Protein AF-A0A921L999-F1 (afdb_monomer_lite)

Structure (mmCIF, N/CA/C/O backbone):
data_AF-A0A921L999-F1
#
_entry.id   AF-A0A921L999-F1
#
loop_
_atom_site.group_PDB
_atom_site.id
_atom_site.type_symbol
_atom_site.label_atom_id
_atom_site.label_alt_id
_atom_site.label_comp_id
_atom_site.label_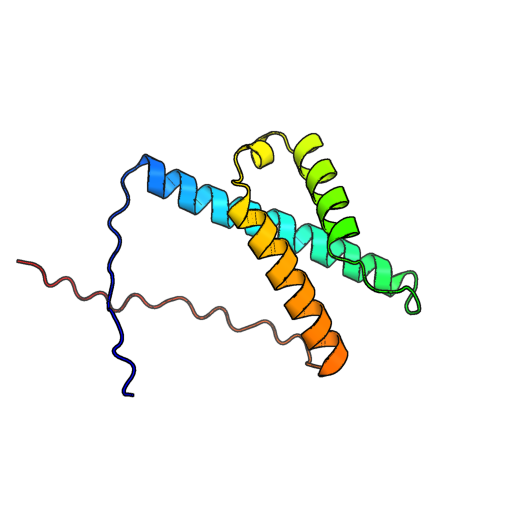asym_id
_atom_site.label_entity_id
_atom_site.label_seq_id
_atom_site.pdbx_PDB_ins_code
_atom_site.Cartn_x
_atom_site.Cartn_y
_atom_site.Cartn_z
_atom_site.occupancy
_atom_site.B_iso_or_equiv
_atom_site.auth_seq_id
_atom_site.auth_comp_id
_atom_site.auth_asym_id
_atom_site.auth_atom_id
_atom_site.pdbx_PDB_model_num
ATOM 1 N N . MET A 1 1 ? 7.484 -28.247 20.107 1.00 66.75 1 MET A N 1
ATOM 2 C CA . MET A 1 1 ? 6.614 -27.208 20.705 1.00 66.75 1 MET A CA 1
ATOM 3 C C . MET A 1 1 ? 5.381 -27.068 19.818 1.00 66.75 1 MET A C 1
ATOM 5 O O . MET A 1 1 ? 5.553 -26.858 18.625 1.00 66.75 1 MET A O 1
ATOM 9 N N . VAL A 1 2 ? 4.167 -27.281 20.336 1.00 75.88 2 VAL A N 1
ATOM 10 C CA . VAL A 1 2 ? 2.930 -27.231 19.527 1.00 75.88 2 VAL A CA 1
ATOM 11 C C . VAL A 1 2 ? 2.446 -25.784 19.437 1.00 75.88 2 VAL A C 1
ATOM 13 O O . VAL A 1 2 ? 2.237 -25.140 20.465 1.00 75.88 2 VAL A O 1
ATOM 16 N N . LEU A 1 3 ? 2.283 -25.262 18.219 1.00 82.00 3 LEU A N 1
ATOM 17 C CA . LEU A 1 3 ? 1.752 -23.917 17.989 1.00 82.00 3 LEU A CA 1
ATOM 18 C C . LEU A 1 3 ? 0.239 -23.910 18.251 1.00 82.00 3 LEU A C 1
ATOM 20 O O . LEU A 1 3 ? -0.503 -24.672 17.634 1.00 82.00 3 LEU A O 1
ATOM 24 N N . LYS A 1 4 ? -0.221 -23.044 19.160 1.00 86.00 4 LYS A N 1
ATOM 25 C CA . LYS A 1 4 ? -1.649 -22.823 19.429 1.00 86.00 4 LYS A CA 1
ATOM 26 C C . LYS A 1 4 ? -2.140 -21.625 18.615 1.00 86.00 4 LYS A C 1
ATOM 28 O O . LYS A 1 4 ? -1.547 -20.551 18.681 1.00 86.00 4 LYS A O 1
ATOM 33 N N . GLY A 1 5 ? -3.215 -21.804 17.849 1.00 87.94 5 GLY A N 1
ATOM 34 C CA . GLY A 1 5 ? -3.865 -20.714 17.118 1.00 87.94 5 GLY A CA 1
ATOM 35 C C . GLY A 1 5 ? -4.778 -19.890 18.028 1.00 87.94 5 GLY A C 1
ATOM 36 O O . GLY A 1 5 ? -5.493 -20.452 18.854 1.00 87.94 5 GLY A O 1
ATOM 37 N N . ILE A 1 6 ? -4.781 -18.566 17.858 1.00 88.19 6 ILE A N 1
ATOM 38 C CA . ILE A 1 6 ? -5.700 -17.649 18.548 1.00 88.19 6 ILE A CA 1
ATOM 39 C C . ILE A 1 6 ? -6.765 -17.193 17.546 1.00 88.19 6 ILE A C 1
ATOM 41 O O . ILE A 1 6 ? -6.433 -16.669 16.482 1.00 88.19 6 ILE A O 1
ATOM 45 N N . LYS A 1 7 ? -8.048 -17.376 17.881 1.00 89.69 7 LYS A N 1
ATOM 46 C CA . LYS A 1 7 ? -9.177 -16.849 17.101 1.00 89.69 7 LYS A CA 1
ATOM 47 C C . LYS A 1 7 ? -9.583 -15.493 17.675 1.00 89.69 7 LYS A C 1
ATOM 49 O O . LYS A 1 7 ? -10.076 -15.427 18.794 1.00 89.69 7 LYS A O 1
ATOM 54 N N . LEU A 1 8 ? -9.389 -14.426 16.903 1.00 88.25 8 LEU A N 1
ATOM 55 C CA . LEU A 1 8 ? -9.697 -13.055 17.313 1.00 88.25 8 LEU A CA 1
ATOM 56 C C . LEU A 1 8 ? -10.823 -12.477 16.440 1.00 88.25 8 LEU A C 1
ATOM 58 O O . LEU A 1 8 ? -10.808 -12.648 15.221 1.00 88.25 8 LEU A O 1
ATOM 62 N N . ARG A 1 9 ? -11.789 -11.783 17.054 1.00 91.00 9 ARG A N 1
ATOM 63 C CA . ARG A 1 9 ? -12.810 -10.981 16.360 1.00 91.00 9 ARG A CA 1
ATOM 64 C C . ARG A 1 9 ? -12.625 -9.521 16.765 1.00 91.00 9 ARG A C 1
ATOM 66 O O . ARG A 1 9 ? -12.511 -9.228 17.949 1.00 91.00 9 ARG A O 1
ATOM 73 N N . ILE A 1 10 ? -12.569 -8.629 15.782 1.00 87.75 10 ILE A N 1
ATOM 74 C CA . ILE A 1 10 ? -12.373 -7.191 15.993 1.00 87.75 10 ILE A CA 1
ATOM 75 C C . ILE A 1 10 ? -13.733 -6.507 15.840 1.00 87.75 10 ILE A C 1
ATOM 77 O O . ILE A 1 10 ? -14.439 -6.780 14.869 1.00 87.75 10 ILE A O 1
ATOM 81 N N . TYR A 1 11 ? -14.087 -5.626 16.775 1.00 94.19 11 TYR A N 1
ATOM 82 C CA . TYR A 1 11 ? -15.299 -4.806 16.725 1.00 94.19 11 TYR A CA 1
ATOM 83 C C . TYR A 1 11 ? -14.908 -3.330 16.609 1.00 94.19 11 TYR A C 1
ATOM 85 O O . TYR A 1 11 ? -14.764 -2.658 17.628 1.00 94.19 11 TYR A O 1
ATOM 93 N N . PRO A 1 12 ? -14.658 -2.838 15.386 1.00 93.44 12 PRO A N 1
ATOM 94 C CA . PRO A 1 12 ? -14.216 -1.468 15.196 1.00 93.44 12 PRO A CA 1
ATOM 95 C C . PRO A 1 12 ? -15.349 -0.467 15.441 1.00 93.44 12 PRO A C 1
ATOM 97 O O . PRO A 1 12 ? -16.498 -0.710 15.057 1.00 93.44 12 PRO A O 1
ATOM 100 N N . ASP A 1 13 ? -15.005 0.675 16.033 1.00 96.88 13 ASP A N 1
ATOM 101 C CA . ASP A 1 13 ? -15.886 1.844 16.107 1.00 96.88 13 ASP A CA 1
ATOM 102 C C . ASP A 1 13 ? -16.093 2.490 14.716 1.00 96.88 13 ASP A C 1
ATOM 104 O O . ASP A 1 13 ? -15.518 2.058 13.711 1.00 96.88 13 ASP A O 1
ATOM 108 N N . SER A 1 14 ? -16.959 3.503 14.627 1.00 96.44 14 SER A N 1
ATOM 109 C CA . SER A 1 14 ? -17.269 4.178 13.356 1.00 96.44 14 SER A CA 1
ATOM 110 C C . SER A 1 14 ? -16.032 4.790 12.692 1.00 96.44 14 SER A C 1
ATOM 112 O O . SER A 1 14 ? -15.831 4.612 11.492 1.00 96.44 14 SER A O 1
ATOM 114 N N . TYR A 1 15 ? -15.166 5.437 13.471 1.00 93.81 15 TYR A N 1
ATOM 115 C CA . TYR A 1 15 ? -13.936 6.056 12.983 1.00 93.81 15 TYR A CA 1
ATOM 116 C C . TYR A 1 15 ? -12.923 5.014 12.486 1.00 93.81 15 TYR A C 1
ATOM 118 O O . TYR A 1 15 ? -12.284 5.178 11.446 1.00 93.81 15 TYR A O 1
ATOM 126 N N . GLN A 1 16 ? -12.794 3.897 13.197 1.00 91.62 16 GLN A N 1
ATOM 127 C CA . GLN A 1 16 ? -11.934 2.788 12.806 1.00 91.62 16 GLN A CA 1
ATOM 128 C C . GLN A 1 16 ? -12.409 2.142 11.506 1.00 91.62 16 GLN A C 1
ATOM 130 O O . GLN A 1 16 ? -11.569 1.811 10.670 1.00 91.62 16 GLN A O 1
ATOM 135 N N . LYS A 1 17 ? -13.724 1.983 11.304 1.00 93.56 17 LYS A N 1
ATOM 136 C CA . LYS A 1 17 ? -14.281 1.470 10.040 1.00 93.56 17 LYS A CA 1
ATOM 137 C C . LYS A 1 17 ? -13.898 2.363 8.864 1.00 93.56 17 LYS A C 1
ATOM 139 O O . LYS A 1 17 ? -13.328 1.860 7.899 1.00 93.56 17 LYS A O 1
ATOM 144 N N . GLU A 1 18 ? -14.103 3.672 8.995 1.00 93.00 18 GLU A N 1
ATOM 145 C CA . GLU A 1 18 ? -13.713 4.645 7.969 1.00 93.00 18 GLU A CA 1
ATOM 146 C C . GLU A 1 18 ? -12.207 4.568 7.680 1.00 93.00 18 GLU A C 1
ATOM 148 O O . GLU A 1 18 ? -11.777 4.517 6.527 1.00 93.00 18 GLU A O 1
ATOM 153 N N . LEU A 1 19 ? -11.380 4.480 8.725 1.00 90.25 19 LEU A N 1
ATOM 154 C CA . LEU A 1 19 ? -9.934 4.373 8.568 1.00 90.25 19 LEU A CA 1
ATOM 155 C C . LEU A 1 19 ? -9.529 3.074 7.855 1.00 90.25 19 LEU A C 1
ATOM 157 O O . LEU A 1 19 ? -8.604 3.082 7.041 1.00 90.25 19 LEU A O 1
ATOM 161 N N . ILE A 1 20 ? -10.182 1.953 8.157 1.00 89.25 20 ILE A N 1
ATOM 162 C CA . ILE A 1 20 ? -9.938 0.662 7.504 1.00 89.25 20 ILE A CA 1
ATOM 163 C C . ILE A 1 20 ? -10.291 0.750 6.014 1.00 89.25 20 ILE A C 1
ATOM 165 O O . ILE A 1 20 ? -9.457 0.402 5.175 1.00 89.25 20 ILE A O 1
ATOM 169 N N . GLU A 1 21 ? -11.474 1.264 5.683 1.00 90.56 21 GLU A N 1
ATOM 170 C CA . GLU A 1 21 ? -11.929 1.458 4.300 1.00 90.56 21 GLU A CA 1
ATOM 171 C C . GLU A 1 21 ? -10.990 2.380 3.522 1.00 90.56 21 GLU A C 1
ATOM 173 O O . GLU A 1 21 ? -10.517 2.028 2.437 1.00 90.56 21 GLU A O 1
ATOM 178 N N . TYR A 1 22 ? -10.625 3.510 4.126 1.00 91.19 22 TYR A N 1
ATOM 179 C CA . TYR A 1 22 ? -9.656 4.441 3.571 1.00 91.19 22 TYR A CA 1
ATOM 180 C C . TYR A 1 22 ? -8.308 3.757 3.299 1.00 91.19 22 TYR A C 1
ATOM 182 O O . TYR A 1 22 ? -7.750 3.897 2.210 1.00 91.19 22 TYR A O 1
ATOM 190 N N . ASN A 1 23 ? -7.778 2.977 4.251 1.00 89.50 23 ASN A N 1
ATOM 191 C CA . ASN A 1 23 ? -6.506 2.276 4.062 1.00 89.50 23 ASN A CA 1
ATOM 192 C C . ASN A 1 23 ? -6.587 1.246 2.932 1.00 89.50 23 ASN A C 1
ATOM 194 O O . ASN A 1 23 ? -5.630 1.120 2.169 1.00 89.50 23 ASN A O 1
ATOM 198 N N . PHE A 1 24 ? -7.696 0.516 2.794 1.00 88.06 24 PHE A N 1
ATOM 199 C CA . PHE A 1 24 ? -7.875 -0.415 1.679 1.00 88.06 24 PHE A CA 1
ATOM 200 C C . PHE A 1 24 ? -7.896 0.307 0.333 1.00 88.06 24 PHE A C 1
ATOM 202 O O . PHE A 1 24 ? -7.156 -0.086 -0.574 1.00 88.06 24 PHE A O 1
ATOM 209 N N . GLY A 1 25 ? -8.681 1.381 0.216 1.00 90.44 25 GLY A N 1
ATOM 210 C CA . 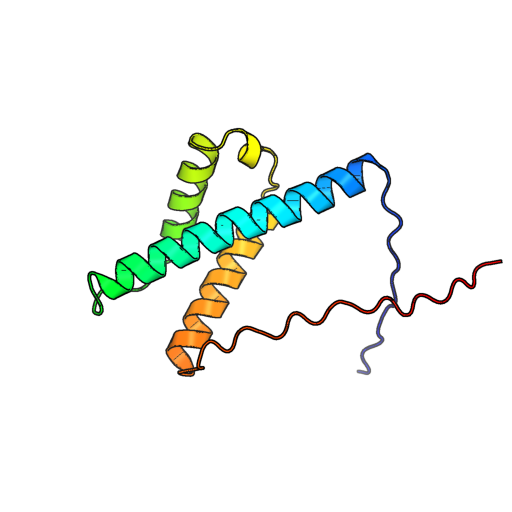GLY A 1 25 ? -8.756 2.184 -1.004 1.00 90.44 25 GLY A CA 1
ATOM 211 C C . GLY A 1 25 ? -7.401 2.781 -1.378 1.00 90.44 25 GLY A C 1
ATOM 212 O O . GLY A 1 25 ? -6.932 2.624 -2.506 1.00 90.44 25 GLY A O 1
ATOM 213 N N . ALA A 1 26 ? -6.719 3.384 -0.407 1.00 90.56 26 ALA A N 1
ATOM 214 C CA . ALA A 1 26 ? -5.433 4.024 -0.627 1.00 90.56 26 ALA A CA 1
ATOM 215 C C . ALA A 1 26 ? -4.325 3.012 -0.978 1.00 90.56 26 ALA A C 1
ATOM 217 O O . ALA A 1 26 ? -3.542 3.251 -1.895 1.00 90.56 26 ALA A O 1
ATOM 218 N N . ASN A 1 27 ? -4.291 1.844 -0.324 1.00 88.56 27 ASN A N 1
ATOM 219 C CA . ASN A 1 27 ? -3.357 0.770 -0.680 1.00 88.56 27 ASN A CA 1
ATOM 220 C C . ASN A 1 27 ? -3.592 0.251 -2.101 1.00 88.56 27 ASN A C 1
ATOM 222 O O . ASN A 1 27 ? -2.633 0.078 -2.851 1.00 88.56 27 ASN A O 1
ATOM 226 N N . ARG A 1 28 ? -4.856 0.025 -2.479 1.00 90.00 28 ARG A N 1
ATOM 227 C CA . ARG A 1 28 ? -5.220 -0.439 -3.824 1.00 90.00 28 ARG A CA 1
ATOM 228 C C . ARG A 1 28 ? -4.816 0.571 -4.890 1.00 90.00 28 ARG A C 1
ATOM 230 O O . ARG A 1 28 ? -4.243 0.186 -5.904 1.00 90.00 28 ARG A O 1
ATOM 237 N N . PHE A 1 29 ? -5.070 1.852 -4.636 1.00 91.81 29 PHE A N 1
ATOM 238 C CA . PHE A 1 29 ? -4.668 2.935 -5.523 1.00 91.81 29 PHE A CA 1
ATOM 239 C C . PHE A 1 29 ? -3.151 2.955 -5.739 1.00 91.81 29 PHE A C 1
ATOM 241 O O . PHE A 1 29 ? -2.698 2.921 -6.880 1.00 91.81 29 PHE A O 1
ATOM 248 N N . VAL A 1 30 ? -2.356 2.964 -4.662 1.00 90.69 30 VAL A N 1
ATOM 249 C CA . VAL A 1 30 ? -0.887 3.003 -4.779 1.00 90.69 30 VAL A CA 1
ATOM 250 C C . VAL A 1 30 ? -0.369 1.764 -5.499 1.00 90.69 30 VAL A C 1
ATOM 252 O O . VAL A 1 30 ? 0.470 1.887 -6.386 1.00 90.69 30 VAL A O 1
ATOM 255 N N . TRP A 1 31 ? -0.883 0.583 -5.144 1.00 88.81 31 TRP A N 1
ATOM 256 C CA . TRP A 1 31 ? -0.490 -0.674 -5.771 1.00 88.81 31 TRP A CA 1
ATOM 257 C C . TRP A 1 31 ? -0.723 -0.661 -7.280 1.00 88.81 31 TRP A C 1
ATOM 259 O O . TRP A 1 31 ? 0.200 -0.940 -8.039 1.00 88.81 31 TRP A O 1
ATOM 269 N N . ASN A 1 32 ? -1.940 -0.321 -7.710 1.00 90.06 32 ASN A N 1
ATOM 270 C CA . ASN A 1 32 ? -2.308 -0.339 -9.122 1.00 90.06 32 ASN A CA 1
ATOM 271 C C . ASN A 1 32 ? -1.462 0.645 -9.935 1.00 90.06 32 ASN A C 1
ATOM 273 O O . ASN A 1 32 ? -0.956 0.272 -10.987 1.00 90.06 32 ASN A O 1
ATOM 277 N N . ASN A 1 33 ? -1.246 1.860 -9.422 1.00 91.56 33 ASN A N 1
ATOM 278 C CA . ASN A 1 33 ? -0.406 2.847 -10.101 1.00 91.56 33 ASN A CA 1
ATOM 279 C C . ASN A 1 33 ? 1.061 2.399 -10.179 1.00 91.56 33 ASN A C 1
ATOM 281 O O . ASN A 1 33 ? 1.677 2.496 -11.233 1.00 91.56 33 ASN A O 1
ATOM 285 N N . MET A 1 34 ? 1.630 1.869 -9.090 1.00 88.94 34 MET A N 1
ATOM 286 C CA . MET A 1 34 ? 3.009 1.363 -9.109 1.00 88.94 34 MET A CA 1
ATOM 287 C C . MET A 1 34 ? 3.174 0.186 -10.074 1.00 88.94 34 MET A C 1
ATOM 289 O O . MET A 1 34 ? 4.182 0.116 -10.776 1.00 88.94 34 MET A O 1
ATOM 293 N N . LEU A 1 35 ? 2.192 -0.719 -10.115 1.00 87.62 35 LEU A N 1
ATOM 294 C CA . LEU A 1 35 ? 2.189 -1.854 -11.030 1.00 87.62 35 LEU A CA 1
ATOM 295 C C . LEU A 1 35 ? 2.134 -1.386 -12.489 1.00 87.62 35 LEU A C 1
ATOM 297 O O . LEU A 1 35 ? 2.972 -1.811 -13.277 1.00 87.62 35 LEU A O 1
ATOM 301 N N . ASP A 1 36 ? 1.217 -0.475 -12.822 1.00 90.31 36 ASP A N 1
ATOM 302 C CA . ASP A 1 36 ? 1.095 0.117 -14.161 1.00 90.31 36 ASP A CA 1
ATOM 303 C C . ASP A 1 36 ? 2.396 0.811 -14.598 1.00 90.31 36 ASP A C 1
ATOM 305 O O . ASP A 1 36 ? 2.902 0.575 -15.695 1.00 90.31 36 ASP A O 1
ATOM 309 N N . MET A 1 37 ? 3.025 1.581 -13.702 1.00 89.06 37 MET A N 1
ATOM 310 C CA . MET A 1 37 ? 4.333 2.191 -13.962 1.00 89.06 37 MET A CA 1
ATOM 311 C C . MET A 1 37 ? 5.422 1.152 -14.253 1.00 89.06 37 MET A C 1
ATOM 313 O O . MET A 1 37 ? 6.287 1.398 -15.094 1.00 89.06 37 MET A O 1
ATOM 317 N N . MET A 1 38 ? 5.424 0.009 -13.557 1.00 86.62 38 MET A N 1
ATOM 318 C CA . MET A 1 38 ? 6.421 -1.038 -13.806 1.00 86.62 38 MET A CA 1
ATOM 319 C C . MET A 1 38 ? 6.158 -1.792 -15.104 1.00 86.62 38 MET A C 1
ATOM 321 O O . MET A 1 38 ? 7.124 -2.100 -15.797 1.00 86.62 38 MET A O 1
ATOM 325 N N . ILE A 1 39 ? 4.892 -2.055 -15.443 1.00 85.94 39 ILE A N 1
ATOM 326 C CA . ILE A 1 39 ? 4.508 -2.666 -16.722 1.00 85.94 39 ILE A CA 1
ATOM 327 C C . ILE A 1 39 ? 5.004 -1.780 -17.866 1.00 85.94 39 ILE A C 1
ATOM 329 O O . ILE A 1 39 ? 5.829 -2.224 -18.658 1.00 85.94 39 ILE A O 1
ATOM 333 N N . LYS A 1 40 ? 4.649 -0.490 -17.856 1.00 90.38 40 LYS A N 1
ATOM 334 C CA . LYS A 1 40 ? 5.104 0.483 -18.863 1.00 90.38 40 LYS A CA 1
ATOM 335 C C . LYS A 1 40 ? 6.624 0.592 -18.931 1.00 90.38 40 LYS A C 1
ATOM 337 O O . LYS A 1 40 ? 7.206 0.701 -20.006 1.00 90.38 40 LYS A O 1
ATOM 342 N N . ARG A 1 41 ? 7.308 0.581 -17.782 1.00 89.56 41 ARG A N 1
ATOM 343 C CA . ARG A 1 41 ? 8.779 0.610 -17.735 1.00 89.56 41 ARG A CA 1
ATOM 344 C C . ARG A 1 41 ? 9.384 -0.617 -18.416 1.00 89.56 41 ARG A C 1
ATOM 346 O O . AR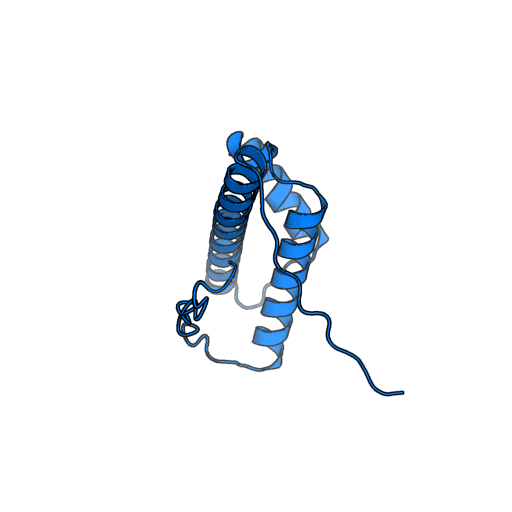G A 1 41 ? 10.374 -0.462 -19.124 1.00 89.56 41 ARG A O 1
ATOM 353 N N . HIS A 1 42 ? 8.806 -1.793 -18.185 1.00 85.81 42 HIS A N 1
ATOM 354 C CA . HIS A 1 42 ? 9.268 -3.045 -18.770 1.00 85.81 42 HIS A CA 1
ATOM 355 C C . HIS A 1 42 ? 8.997 -3.110 -20.277 1.00 85.81 42 HIS A C 1
ATOM 357 O O . HIS A 1 42 ? 9.908 -3.444 -21.025 1.00 85.81 42 HIS A O 1
ATOM 363 N N . GLU A 1 43 ? 7.795 -2.723 -20.714 1.00 88.25 43 GLU A N 1
ATOM 364 C CA . GLU A 1 43 ? 7.420 -2.636 -22.134 1.00 88.25 43 GLU A CA 1
ATOM 365 C C . GLU A 1 43 ? 8.352 -1.697 -22.909 1.00 88.25 43 GLU A C 1
ATOM 367 O O . GLU A 1 43 ? 8.791 -2.025 -24.007 1.00 88.25 43 GLU A O 1
ATOM 372 N N . ASN A 1 44 ? 8.704 -0.553 -22.314 1.00 91.69 44 ASN A N 1
ATOM 373 C CA . ASN A 1 44 ? 9.600 0.417 -22.941 1.00 91.69 44 ASN A CA 1
ATOM 374 C C . ASN A 1 44 ? 11.065 -0.042 -22.971 1.00 91.69 44 ASN A C 1
ATOM 376 O O . ASN A 1 44 ? 11.775 0.272 -23.920 1.00 91.69 44 ASN A O 1
ATOM 380 N N . ASN A 1 45 ? 11.551 -0.712 -21.919 1.00 90.69 45 ASN A N 1
ATOM 381 C CA . ASN A 1 45 ? 12.935 -1.187 -21.822 1.00 90.69 45 ASN A CA 1
ATOM 382 C C . ASN A 1 45 ? 13.003 -2.508 -21.034 1.00 90.69 45 ASN A C 1
ATOM 384 O O . ASN A 1 45 ? 13.076 -2.482 -19.798 1.00 90.69 45 ASN A O 1
ATOM 388 N N . PRO A 1 46 ? 13.031 -3.664 -21.719 1.00 83.75 46 PRO A N 1
ATOM 389 C CA . PRO A 1 46 ? 13.030 -4.962 -21.052 1.00 83.75 46 PRO A CA 1
ATOM 390 C C . PRO A 1 46 ? 14.258 -5.227 -20.175 1.00 83.75 46 PRO A C 1
ATOM 392 O O . PRO A 1 46 ? 14.131 -5.835 -19.115 1.00 83.75 46 PRO A O 1
ATOM 395 N N . ASP A 1 47 ? 15.423 -4.710 -20.570 1.00 83.69 47 ASP A N 1
ATOM 396 C CA . ASP A 1 47 ? 16.707 -4.939 -19.888 1.00 83.69 47 ASP A CA 1
ATOM 397 C C . ASP A 1 47 ? 16.896 -4.083 -18.624 1.00 83.69 47 ASP A C 1
ATOM 399 O O . ASP A 1 47 ? 17.893 -4.189 -17.898 1.00 83.69 47 ASP A O 1
ATOM 403 N N . LEU A 1 48 ? 15.946 -3.189 -18.347 1.00 84.12 48 LEU A N 1
ATOM 404 C CA . LEU A 1 48 ? 16.050 -2.246 -17.249 1.00 84.12 48 LEU A CA 1
ATOM 405 C C . LEU A 1 48 ? 15.859 -2.959 -15.906 1.00 84.12 48 LEU A C 1
ATOM 407 O O . LEU A 1 48 ? 14.872 -3.649 -15.658 1.00 84.12 48 LEU A O 1
ATOM 411 N N . LYS A 1 49 ? 16.789 -2.725 -14.975 1.00 81.38 49 LYS A N 1
ATOM 412 C CA . LYS A 1 49 ? 16.718 -3.311 -13.630 1.00 81.38 49 LYS A CA 1
ATOM 413 C C . LYS A 1 49 ? 15.435 -2.887 -12.903 1.00 81.38 49 LYS A C 1
ATOM 415 O O . LYS A 1 49 ? 15.022 -1.722 -12.959 1.00 81.38 49 LYS A O 1
ATOM 420 N N . SER A 1 50 ? 14.858 -3.832 -12.157 1.00 80.25 50 SER A N 1
ATOM 421 C CA . SER A 1 50 ? 13.709 -3.592 -11.280 1.00 80.25 50 SER A CA 1
ATOM 422 C C . SER A 1 50 ? 14.038 -2.554 -10.206 1.00 80.25 50 SER A C 1
ATOM 424 O O . SER A 1 50 ? 15.148 -2.554 -9.663 1.00 80.25 50 SER A O 1
ATOM 426 N N . LEU A 1 51 ? 13.057 -1.730 -9.839 1.00 86.50 51 LEU A N 1
ATOM 427 C CA . LEU A 1 51 ? 13.220 -0.731 -8.784 1.00 86.50 51 LEU A CA 1
ATOM 428 C C . LEU A 1 51 ? 13.502 -1.356 -7.413 1.00 86.50 51 LEU A C 1
ATOM 430 O O . LEU A 1 51 ? 12.965 -2.408 -7.055 1.00 86.50 51 LEU A O 1
ATOM 434 N N . LYS A 1 52 ? 14.319 -0.664 -6.615 1.00 88.38 52 LYS A N 1
ATOM 435 C CA . LYS A 1 52 ? 14.586 -1.017 -5.218 1.00 88.38 52 LYS A CA 1
ATOM 436 C C . LYS A 1 52 ? 13.552 -0.369 -4.294 1.00 88.38 52 LYS A C 1
ATOM 438 O O . LYS A 1 52 ? 12.795 0.522 -4.670 1.00 88.38 52 LYS A O 1
ATOM 443 N N . ALA A 1 53 ? 13.554 -0.786 -3.027 1.00 87.75 53 ALA A N 1
ATOM 444 C CA . ALA A 1 53 ? 12.685 -0.208 -1.998 1.00 87.75 53 ALA A CA 1
ATOM 445 C C . ALA A 1 53 ? 12.857 1.304 -1.843 1.00 87.75 53 ALA A C 1
ATOM 447 O O . ALA A 1 53 ? 11.886 2.008 -1.581 1.00 87.75 53 ALA A O 1
ATOM 448 N N . PHE A 1 54 ? 14.086 1.796 -1.986 1.00 89.62 54 PHE A N 1
ATOM 449 C CA . PHE A 1 54 ? 14.383 3.218 -1.890 1.00 89.62 54 PHE A CA 1
ATOM 450 C C . PHE A 1 54 ? 13.664 4.017 -2.986 1.00 89.62 54 PHE A C 1
ATOM 452 O O . PHE A 1 54 ? 12.943 4.962 -2.677 1.00 89.62 54 PHE A O 1
ATOM 459 N N . ASP A 1 55 ? 13.751 3.554 -4.233 1.00 90.81 55 ASP A N 1
ATOM 460 C CA . ASP A 1 55 ? 13.111 4.199 -5.384 1.00 90.81 55 ASP A CA 1
ATOM 461 C C . ASP A 1 55 ? 11.582 4.229 -5.231 1.00 90.81 55 ASP A C 1
ATOM 463 O O . ASP A 1 55 ? 10.939 5.256 -5.443 1.00 90.81 55 ASP A O 1
ATOM 467 N N . LEU A 1 56 ? 10.989 3.121 -4.771 1.00 89.69 56 LEU A N 1
ATOM 468 C CA . LEU A 1 56 ? 9.546 3.038 -4.516 1.00 89.69 56 LEU A CA 1
ATOM 469 C C . LEU A 1 56 ? 9.085 3.973 -3.389 1.00 89.69 56 LEU A C 1
ATOM 471 O O . LEU A 1 56 ? 7.976 4.506 -3.452 1.00 89.69 56 LEU A O 1
ATOM 475 N N . ASN A 1 57 ? 9.918 4.201 -2.368 1.00 90.56 57 ASN A N 1
ATOM 476 C CA . ASN A 1 57 ? 9.612 5.193 -1.336 1.00 90.56 57 ASN A CA 1
ATOM 477 C C . ASN A 1 57 ? 9.577 6.605 -1.929 1.00 90.56 57 ASN A C 1
ATOM 479 O O . ASN A 1 57 ? 8.688 7.375 -1.572 1.00 90.56 57 ASN A O 1
ATOM 483 N N . TYR A 1 58 ? 10.487 6.934 -2.848 1.00 92.00 58 TYR A N 1
ATOM 484 C CA . TYR A 1 58 ? 10.481 8.235 -3.516 1.00 92.00 58 TYR A CA 1
ATOM 485 C C . TYR A 1 58 ? 9.209 8.430 -4.353 1.00 92.00 58 TYR A C 1
ATOM 487 O O . TYR A 1 58 ? 8.503 9.421 -4.166 1.00 92.00 58 TYR A O 1
ATOM 495 N N . ILE A 1 59 ? 8.836 7.439 -5.170 1.00 91.56 59 ILE A N 1
ATOM 496 C CA . ILE A 1 59 ? 7.583 7.460 -5.951 1.00 91.56 59 ILE A CA 1
ATOM 497 C C . ILE A 1 59 ? 6.373 7.679 -5.035 1.00 91.56 59 ILE A C 1
ATOM 499 O O . ILE A 1 59 ? 5.515 8.516 -5.310 1.00 91.56 59 ILE A O 1
ATOM 503 N N . LEU A 1 60 ? 6.330 6.992 -3.892 1.00 90.19 60 LEU A N 1
ATOM 504 C CA . LEU A 1 60 ? 5.254 7.172 -2.924 1.00 90.19 60 LEU A CA 1
ATOM 505 C C . LEU A 1 60 ? 5.215 8.591 -2.338 1.00 90.19 60 LEU A C 1
ATOM 507 O O . LEU A 1 60 ? 4.129 9.125 -2.103 1.00 90.19 60 LEU A O 1
ATOM 511 N N . THR A 1 61 ? 6.370 9.207 -2.067 1.00 90.62 61 THR A N 1
ATOM 512 C CA . THR A 1 61 ? 6.392 10.600 -1.596 1.00 90.62 61 THR A CA 1
ATOM 513 C C . THR A 1 61 ? 5.822 11.552 -2.637 1.00 90.62 61 THR A C 1
ATOM 515 O O . THR A 1 61 ? 5.083 12.461 -2.265 1.00 90.62 61 THR A O 1
ATOM 518 N N . THR A 1 62 ? 6.079 11.306 -3.921 1.00 92.00 62 THR A N 1
ATOM 519 C CA . THR A 1 62 ? 5.491 12.067 -5.027 1.00 92.00 62 THR A CA 1
ATOM 520 C C . THR A 1 62 ? 3.979 11.868 -5.091 1.00 92.00 62 THR A C 1
ATOM 522 O O . THR A 1 62 ? 3.244 12.851 -5.054 1.00 92.00 62 THR A O 1
ATOM 525 N N . PHE A 1 63 ? 3.490 10.627 -5.011 1.00 91.19 63 PHE A N 1
ATOM 526 C CA . PHE A 1 63 ? 2.047 10.354 -4.984 1.00 91.19 63 PHE A CA 1
ATOM 527 C C . PHE A 1 63 ? 1.324 11.060 -3.839 1.00 91.19 63 PHE A C 1
ATOM 529 O O . PHE A 1 63 ? 0.213 11.542 -4.024 1.00 91.19 63 PHE A O 1
ATOM 536 N N . LYS A 1 64 ? 1.945 11.164 -2.661 1.00 90.12 64 LYS A N 1
ATOM 537 C CA . LYS A 1 64 ? 1.377 11.901 -1.519 1.00 90.12 64 LYS A CA 1
ATOM 538 C C . LYS A 1 64 ? 1.385 13.420 -1.700 1.00 90.12 64 LYS A C 1
ATOM 540 O O . LYS A 1 64 ? 0.624 14.108 -1.017 1.00 90.12 64 LYS A O 1
ATOM 545 N N . LYS A 1 65 ? 2.273 13.953 -2.544 1.00 91.69 65 LYS A N 1
ATOM 546 C CA . LYS A 1 65 ? 2.284 15.376 -2.908 1.00 91.69 65 LYS A CA 1
ATOM 547 C C . LYS A 1 65 ? 1.160 15.679 -3.894 1.00 91.69 65 LYS A C 1
ATOM 549 O O . LYS A 1 65 ? 0.416 16.622 -3.658 1.00 91.69 65 LYS A O 1
ATOM 554 N N . GLU A 1 66 ? 1.016 14.852 -4.925 1.00 92.69 66 GLU A N 1
ATOM 555 C CA . GLU A 1 66 ? -0.013 14.994 -5.966 1.00 92.69 66 GLU A CA 1
ATOM 556 C C . GLU A 1 66 ? -1.418 14.734 -5.417 1.00 92.69 66 GLU A C 1
ATOM 558 O O . GLU A 1 66 ? -2.354 15.490 -5.658 1.00 92.69 66 GLU A O 1
ATOM 563 N N . ASN A 1 67 ? -1.563 13.683 -4.614 1.00 92.25 67 ASN A N 1
ATOM 564 C CA . ASN A 1 67 ? -2.835 13.273 -4.049 1.00 92.25 67 ASN A CA 1
ATOM 565 C C . ASN A 1 67 ? -2.879 13.625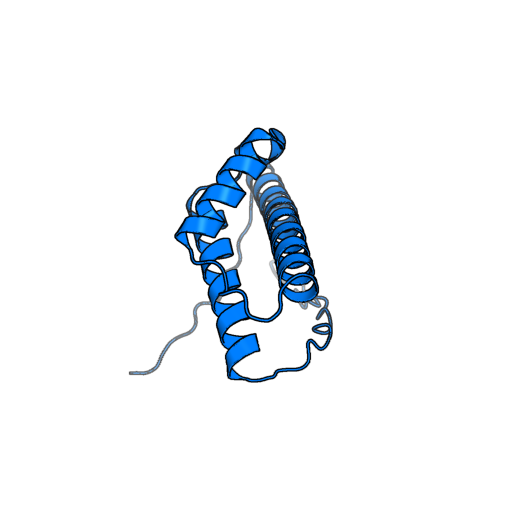 -2.564 1.00 92.25 67 ASN A C 1
ATOM 567 O O . ASN A 1 67 ? -2.485 12.842 -1.698 1.00 92.25 67 ASN A O 1
ATOM 571 N N . ILE A 1 68 ? -3.407 14.805 -2.244 1.00 90.62 68 ILE A N 1
ATOM 572 C CA . ILE A 1 68 ? -3.482 15.301 -0.859 1.00 90.62 68 ILE A CA 1
ATOM 573 C C . ILE A 1 68 ? -4.253 14.324 0.041 1.00 90.62 68 ILE A C 1
ATOM 575 O O . ILE A 1 68 ? -3.879 14.109 1.197 1.00 90.62 68 ILE A O 1
ATOM 579 N N . TRP A 1 69 ? -5.283 13.671 -0.506 1.00 90.88 69 TRP A N 1
ATOM 580 C CA . TRP A 1 69 ? -6.081 12.687 0.217 1.00 90.88 69 TRP A CA 1
ATOM 581 C C . TRP A 1 69 ? -5.256 11.492 0.698 1.00 90.88 69 TRP A C 1
ATOM 583 O O . TRP A 1 69 ? -5.609 10.944 1.734 1.00 90.88 69 TRP A O 1
ATOM 593 N N . LEU A 1 70 ? -4.140 11.132 0.044 1.00 90.25 70 LEU A N 1
ATOM 594 C CA . LEU A 1 70 ? -3.232 10.033 0.419 1.00 90.25 70 LEU A CA 1
ATOM 595 C C . LEU A 1 70 ? -2.362 10.331 1.650 1.00 90.25 70 LEU A C 1
ATOM 597 O O . LEU A 1 70 ? -1.701 9.432 2.173 1.00 90.25 70 LEU A O 1
ATOM 601 N N . LYS A 1 71 ? -2.348 11.572 2.150 1.00 86.56 71 LYS A N 1
ATOM 602 C CA . LYS A 1 71 ? -1.546 11.942 3.329 1.00 86.56 71 LYS A CA 1
ATOM 603 C C . LYS A 1 71 ? -2.028 11.280 4.621 1.00 86.56 71 LYS A C 1
ATOM 605 O O . LYS A 1 71 ? -1.216 11.089 5.522 1.00 86.56 71 LYS A O 1
ATOM 610 N N . LYS A 1 72 ? -3.304 10.881 4.705 1.00 85.12 72 LYS A N 1
ATOM 611 C CA . LYS A 1 72 ? -3.869 10.210 5.892 1.00 85.12 72 LYS A CA 1
ATOM 612 C C . LYS A 1 72 ? -3.356 8.766 6.077 1.00 85.12 72 LYS A C 1
ATOM 614 O O . LYS A 1 72 ? -3.537 8.189 7.147 1.00 85.12 72 LYS A O 1
ATOM 619 N N . LEU A 1 73 ? -2.689 8.173 5.078 1.00 81.38 73 LEU A N 1
ATOM 620 C CA . LEU A 1 73 ? -2.092 6.832 5.174 1.00 81.38 73 LEU A CA 1
ATOM 621 C C . LEU A 1 73 ? -0.971 6.766 6.219 1.00 81.38 73 LEU A C 1
ATOM 623 O O . LEU A 1 73 ? 0.044 7.465 6.126 1.00 81.38 73 LEU A O 1
ATOM 627 N N . LYS A 1 74 ? -1.099 5.827 7.160 1.00 79.00 74 LYS A N 1
ATOM 628 C CA . LYS A 1 74 ? -0.108 5.617 8.224 1.00 79.00 74 LYS A CA 1
ATOM 629 C C . LYS A 1 74 ? 1.197 5.001 7.705 1.00 79.00 74 LYS A C 1
ATOM 631 O O . LYS A 1 74 ? 1.206 4.166 6.799 1.00 79.00 74 LYS A O 1
ATOM 636 N N . ALA A 1 75 ? 2.303 5.350 8.369 1.00 80.00 75 ALA A N 1
ATOM 637 C CA . ALA A 1 75 ? 3.653 4.868 8.060 1.00 80.00 75 ALA A CA 1
ATOM 638 C C . ALA A 1 75 ? 3.826 3.347 7.928 1.00 80.00 75 ALA A C 1
ATOM 640 O O . ALA A 1 75 ? 4.420 2.893 6.946 1.00 80.00 75 ALA A O 1
ATOM 641 N N . PRO A 1 76 ? 3.306 2.536 8.865 1.00 82.88 76 PRO A N 1
ATOM 642 C CA . PRO A 1 76 ? 3.477 1.088 8.809 1.00 82.88 76 PRO A CA 1
ATOM 643 C C . PRO A 1 76 ? 2.791 0.464 7.591 1.00 82.88 76 PRO A C 1
ATOM 645 O O . PRO A 1 76 ? 3.323 -0.472 6.997 1.00 82.88 76 PRO A O 1
ATOM 648 N N . VAL A 1 77 ? 1.640 1.016 7.196 1.00 79.81 77 VAL A N 1
ATOM 649 C CA . VAL A 1 77 ? 0.787 0.480 6.131 1.00 79.81 77 VAL A CA 1
ATOM 650 C C . VAL A 1 77 ? 1.504 0.544 4.785 1.00 79.81 77 VAL A C 1
ATOM 652 O O . VAL A 1 77 ? 1.652 -0.476 4.116 1.00 79.81 77 VAL A O 1
ATOM 655 N N . TYR A 1 78 ? 2.046 1.705 4.410 1.00 81.62 78 TYR A N 1
ATOM 656 C CA . TYR A 1 78 ? 2.731 1.814 3.121 1.00 81.62 78 TYR A CA 1
ATOM 657 C C . TYR A 1 78 ? 4.111 1.139 3.110 1.00 81.62 78 TYR A C 1
ATOM 659 O O . TYR A 1 78 ? 4.538 0.643 2.071 1.00 81.62 78 TYR A O 1
ATOM 667 N N . LYS A 1 79 ? 4.815 1.060 4.251 1.00 85.44 79 LYS A N 1
ATOM 668 C CA . LYS A 1 79 ? 6.056 0.266 4.347 1.00 85.44 79 LYS A CA 1
ATOM 669 C C . LYS A 1 79 ? 5.769 -1.209 4.069 1.00 85.44 79 LYS A C 1
ATOM 671 O O . LYS A 1 79 ? 6.520 -1.865 3.347 1.00 85.44 79 LYS A O 1
ATOM 676 N N . PHE A 1 80 ? 4.666 -1.717 4.619 1.00 87.31 80 PHE A N 1
ATOM 677 C CA . PHE A 1 80 ? 4.190 -3.065 4.341 1.00 87.31 80 PHE A CA 1
ATOM 678 C C . PHE A 1 80 ? 3.795 -3.234 2.868 1.00 87.31 80 PHE A C 1
ATOM 680 O O . PHE A 1 80 ? 4.182 -4.228 2.254 1.00 87.31 80 PHE A O 1
ATOM 687 N N . LEU A 1 81 ? 3.117 -2.249 2.271 1.00 85.94 81 LEU A N 1
ATOM 688 C CA . LEU A 1 81 ? 2.791 -2.242 0.842 1.00 85.94 81 LEU A CA 1
ATOM 689 C C . LEU A 1 81 ? 4.051 -2.360 -0.034 1.00 85.94 81 LEU A C 1
ATOM 691 O O . LEU A 1 81 ? 4.151 -3.273 -0.843 1.00 85.94 81 LEU A O 1
ATOM 695 N N . ILE A 1 82 ? 5.056 -1.505 0.171 1.00 85.81 82 ILE A N 1
ATOM 696 C CA . ILE A 1 82 ? 6.307 -1.544 -0.607 1.00 85.81 82 ILE A CA 1
ATOM 697 C C . ILE A 1 82 ? 7.022 -2.890 -0.424 1.00 85.81 82 ILE A C 1
ATOM 699 O O . ILE A 1 82 ? 7.500 -3.488 -1.387 1.00 85.81 82 ILE A O 1
ATOM 703 N N . LYS A 1 83 ? 7.070 -3.410 0.808 1.00 87.75 83 LYS A N 1
ATOM 704 C CA . LYS A 1 83 ? 7.684 -4.714 1.096 1.00 87.75 83 LYS A CA 1
ATOM 705 C C . LYS A 1 83 ? 6.957 -5.861 0.389 1.00 87.75 83 LYS A C 1
ATOM 707 O O . LYS A 1 83 ? 7.611 -6.731 -0.185 1.00 87.75 83 LYS A O 1
ATOM 712 N N . THR A 1 84 ? 5.626 -5.884 0.447 1.00 85.31 84 THR A N 1
ATOM 713 C CA . THR A 1 84 ? 4.805 -6.913 -0.213 1.00 85.31 84 THR A CA 1
ATOM 714 C C . THR A 1 84 ? 4.904 -6.819 -1.729 1.00 85.31 84 THR A C 1
ATOM 716 O O . THR A 1 84 ? 5.046 -7.849 -2.382 1.00 85.31 84 THR A O 1
ATOM 719 N N . TYR A 1 85 ? 4.942 -5.605 -2.270 1.00 85.44 85 TYR A N 1
ATOM 720 C CA . TYR A 1 85 ? 5.149 -5.334 -3.687 1.00 85.44 85 TYR A CA 1
ATOM 721 C C . TYR A 1 85 ? 6.484 -5.880 -4.197 1.00 85.44 85 TYR A C 1
ATOM 723 O O . TYR A 1 85 ? 6.516 -6.695 -5.115 1.00 85.44 85 TYR A O 1
ATOM 731 N N . LEU A 1 86 ? 7.591 -5.526 -3.539 1.00 84.75 86 LEU A N 1
ATOM 732 C CA . LEU A 1 86 ? 8.920 -6.027 -3.903 1.00 84.75 86 LEU A CA 1
ATOM 733 C C . LEU A 1 86 ? 9.025 -7.543 -3.794 1.00 84.75 86 LEU A C 1
ATOM 735 O O . LEU A 1 86 ? 9.650 -8.181 -4.638 1.00 84.75 86 LEU A O 1
ATOM 739 N N . LYS A 1 87 ? 8.424 -8.123 -2.750 1.00 84.81 87 LYS A N 1
ATOM 740 C CA . LYS A 1 87 ? 8.365 -9.576 -2.600 1.00 84.81 87 LYS A CA 1
ATOM 741 C C . LYS A 1 87 ? 7.627 -10.202 -3.784 1.00 84.81 87 LYS A C 1
ATOM 743 O O . LYS A 1 87 ? 8.138 -11.147 -4.367 1.00 84.81 87 LYS A O 1
ATOM 748 N N . ARG A 1 88 ? 6.475 -9.642 -4.165 1.00 82.81 88 ARG A N 1
ATOM 749 C CA . ARG A 1 88 ? 5.661 -10.123 -5.286 1.00 82.81 88 ARG A CA 1
ATOM 750 C C . ARG A 1 88 ? 6.420 -10.062 -6.610 1.00 82.81 88 ARG A C 1
ATOM 752 O O . ARG A 1 88 ? 6.424 -11.065 -7.309 1.00 82.81 88 ARG A O 1
ATOM 759 N N . ILE A 1 89 ? 7.080 -8.941 -6.913 1.00 78.50 89 ILE A N 1
ATOM 760 C CA . ILE A 1 89 ? 7.891 -8.788 -8.132 1.00 78.50 89 ILE A CA 1
ATOM 761 C C . ILE A 1 89 ? 9.051 -9.779 -8.147 1.00 78.50 89 ILE A C 1
ATOM 763 O O . ILE A 1 89 ? 9.295 -10.439 -9.150 1.00 78.50 89 ILE A O 1
ATOM 767 N N . ARG A 1 90 ? 9.771 -9.918 -7.031 1.00 77.62 90 ARG A N 1
ATOM 768 C CA . ARG A 1 90 ? 10.856 -10.898 -6.938 1.00 77.62 90 ARG A CA 1
ATOM 769 C C . ARG A 1 90 ? 10.337 -12.311 -7.190 1.00 77.62 90 ARG A C 1
ATOM 771 O O . ARG A 1 90 ? 10.940 -13.043 -7.962 1.00 77.62 90 ARG A O 1
ATOM 778 N N . ASP A 1 91 ? 9.220 -12.674 -6.565 1.00 76.62 91 ASP A N 1
ATOM 779 C CA . ASP A 1 91 ? 8.611 -13.991 -6.731 1.00 76.62 91 ASP A CA 1
ATOM 780 C C . ASP A 1 91 ? 8.135 -14.215 -8.177 1.00 76.62 91 ASP A C 1
ATOM 782 O O . ASP A 1 91 ? 8.324 -15.310 -8.699 1.00 76.62 91 ASP A O 1
ATOM 786 N N . SER A 1 92 ? 7.562 -13.203 -8.845 1.00 69.88 92 SER A N 1
ATOM 787 C CA . SER A 1 92 ? 7.134 -13.319 -10.247 1.00 69.88 92 SER A CA 1
ATOM 788 C C . SER A 1 92 ? 8.314 -13.461 -11.208 1.00 69.88 92 SER A C 1
ATOM 790 O O . SER A 1 92 ? 8.237 -14.276 -12.121 1.00 69.88 92 SER A O 1
ATOM 792 N N . LEU A 1 93 ? 9.412 -12.735 -10.970 1.00 64.62 93 LEU A N 1
ATOM 793 C CA . LEU A 1 93 ? 10.636 -12.819 -11.777 1.00 64.62 93 LEU A CA 1
ATOM 794 C C . LEU A 1 93 ? 11.382 -14.148 -11.579 1.00 64.62 93 LEU A C 1
ATOM 796 O O . LEU A 1 93 ? 11.929 -14.691 -12.527 1.00 64.62 93 LEU A O 1
ATOM 800 N N . VAL A 1 94 ? 11.410 -14.685 -10.354 1.00 61.62 94 VAL A N 1
ATOM 801 C CA . VAL A 1 94 ? 12.121 -15.941 -10.048 1.00 61.62 94 VAL A CA 1
ATOM 802 C C . VAL A 1 94 ? 11.340 -17.173 -10.506 1.00 61.62 94 VAL A C 1
ATOM 804 O O . VAL A 1 94 ? 11.946 -18.193 -10.821 1.00 61.62 94 VAL A O 1
ATOM 807 N N . LYS A 1 95 ? 10.003 -17.120 -10.513 1.00 59.41 95 LYS A N 1
ATOM 808 C CA . LYS A 1 95 ? 9.171 -18.316 -10.711 1.00 59.41 95 LYS A CA 1
ATOM 809 C C . LYS A 1 95 ? 8.433 -18.387 -12.054 1.00 59.41 95 LYS A C 1
ATOM 811 O O . LYS A 1 95 ? 7.690 -19.347 -12.220 1.00 59.41 95 LYS A O 1
ATOM 816 N N . ASN A 1 96 ? 8.601 -17.429 -12.981 1.00 52.19 96 ASN A N 1
ATOM 817 C CA . ASN A 1 96 ? 7.855 -17.366 -14.258 1.00 52.19 96 ASN A CA 1
ATOM 818 C C . ASN A 1 96 ? 6.365 -17.722 -14.077 1.00 52.19 96 ASN A C 1
ATOM 820 O O . ASN A 1 96 ? 5.785 -18.522 -14.808 1.00 52.19 96 ASN A O 1
ATOM 824 N N . VAL A 1 97 ? 5.750 -17.193 -13.015 1.00 51.88 97 VAL A N 1
ATOM 825 C CA . VAL A 1 97 ? 4.361 -17.523 -12.693 1.00 51.88 97 VAL A CA 1
ATOM 826 C C . VAL A 1 97 ? 3.488 -16.650 -13.569 1.00 51.88 97 VAL A C 1
ATOM 828 O O . VAL A 1 97 ? 3.445 -15.436 -13.364 1.00 51.88 97 VAL A O 1
ATOM 831 N N . ASN A 1 98 ? 2.781 -17.272 -14.514 1.00 47.50 98 ASN A N 1
ATOM 832 C CA . ASN A 1 98 ? 1.695 -16.636 -15.252 1.00 47.50 98 ASN A CA 1
ATOM 833 C C . ASN A 1 98 ? 0.810 -15.878 -14.257 1.00 47.50 98 ASN A C 1
ATOM 835 O O . ASN A 1 98 ? 0.344 -16.458 -13.268 1.00 47.50 98 ASN A O 1
ATOM 839 N N . PHE A 1 99 ? 0.612 -14.578 -14.494 1.00 47.75 99 PHE A N 1
ATOM 840 C CA . PHE A 1 99 ? -0.333 -13.754 -13.748 1.00 47.75 99 PHE A CA 1
ATOM 841 C C . PHE A 1 99 ? -1.747 -14.269 -14.040 1.00 47.75 99 PHE A C 1
ATOM 843 O O . PHE A 1 99 ? -2.488 -13.702 -14.829 1.00 47.75 99 PHE A O 1
ATOM 850 N N . HIS A 1 100 ? -2.130 -15.385 -13.427 1.00 42.22 100 HIS A N 1
ATOM 851 C CA . HIS A 1 100 ? -3.530 -15.736 -13.328 1.00 42.22 100 HIS A CA 1
ATOM 852 C C . HIS A 1 100 ? -4.165 -14.667 -12.454 1.00 42.22 100 HIS A C 1
ATOM 854 O O . HIS A 1 100 ? -3.732 -14.492 -11.307 1.00 42.22 100 HIS A O 1
ATOM 860 N N . ASP A 1 101 ? -5.169 -13.971 -12.991 1.00 42.47 101 ASP A N 1
ATOM 861 C CA . ASP A 1 101 ? -6.117 -13.207 -12.194 1.00 42.47 101 ASP A CA 1
ATOM 862 C C . ASP A 1 101 ? -6.487 -14.071 -11.000 1.00 42.47 101 ASP A C 1
ATOM 864 O O . ASP A 1 101 ? -7.121 -15.126 -11.121 1.00 42.47 101 ASP A O 1
ATOM 868 N N . SER A 1 102 ? -5.966 -13.697 -9.834 1.00 44.69 102 SER A N 1
ATOM 869 C CA . SER A 1 102 ? -6.202 -14.460 -8.628 1.00 44.69 102 SER A CA 1
ATOM 870 C C . SER A 1 102 ? -7.697 -14.377 -8.401 1.00 44.69 102 SER A C 1
ATOM 872 O O . SER A 1 102 ? -8.173 -13.299 -8.042 1.00 44.69 102 SER A O 1
ATOM 874 N N . LYS A 1 103 ? -8.417 -15.482 -8.661 1.00 39.91 103 LYS A N 1
ATOM 875 C CA . LYS A 1 103 ? -9.845 -15.652 -8.367 1.00 39.91 103 LYS A CA 1
ATOM 876 C C . LYS A 1 103 ? -10.114 -14.890 -7.080 1.00 39.91 103 LYS A C 1
ATOM 878 O O . LYS A 1 103 ? -9.586 -15.279 -6.032 1.00 39.91 103 LYS A O 1
ATOM 883 N N . VAL A 1 104 ? -10.840 -13.773 -7.173 1.00 44.03 104 VAL A N 1
ATOM 884 C CA . VAL A 1 104 ? -11.242 -13.005 -5.999 1.00 44.03 104 VAL A CA 1
ATOM 885 C C . VAL A 1 104 ? -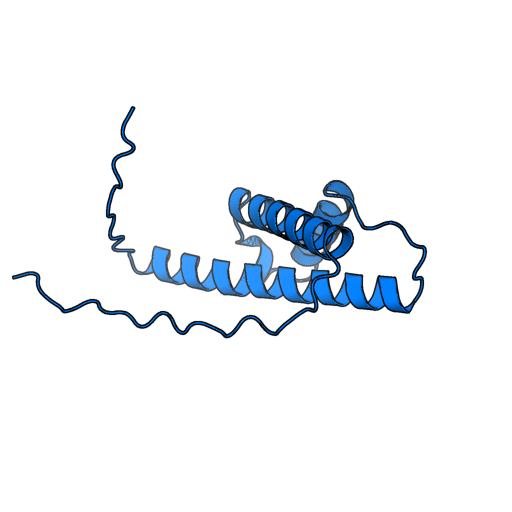12.097 -13.977 -5.211 1.00 44.03 104 VAL A C 1
ATOM 887 O O . VAL A 1 104 ? -13.253 -14.218 -5.545 1.00 44.03 104 VAL A O 1
ATOM 890 N N . ARG A 1 105 ? -11.503 -14.638 -4.216 1.00 39.84 105 ARG A N 1
ATOM 891 C CA . ARG A 1 105 ? -12.269 -15.408 -3.252 1.00 39.84 105 ARG A CA 1
ATOM 892 C C . ARG A 1 105 ? -13.049 -14.350 -2.496 1.00 39.84 105 ARG A C 1
ATOM 894 O O . ARG A 1 105 ? -12.515 -13.734 -1.579 1.00 39.84 105 ARG A O 1
ATOM 901 N N . SER A 1 106 ? -14.282 -14.097 -2.937 1.00 39.97 106 SER A N 1
ATOM 902 C CA . SER A 1 106 ? -15.281 -13.423 -2.125 1.00 39.97 106 SER A CA 1
ATOM 903 C C . SER A 1 106 ? -15.224 -14.115 -0.773 1.00 39.97 106 SER A C 1
ATOM 905 O O . SER A 1 106 ? -15.447 -15.327 -0.693 1.00 39.97 106 SER A O 1
ATOM 907 N N . PHE A 1 107 ? -14.805 -13.389 0.257 1.00 43.75 107 PHE A N 1
ATOM 908 C CA . PHE A 1 107 ? -14.765 -13.920 1.605 1.00 43.75 107 PHE A CA 1
ATOM 909 C C . PHE A 1 107 ? -16.223 -14.215 1.968 1.00 43.75 107 PHE A C 1
ATOM 911 O O . PHE A 1 107 ? -16.977 -13.308 2.308 1.00 43.75 107 PHE A O 1
ATOM 918 N N . GLN A 1 108 ? -16.673 -15.457 1.779 1.00 40.25 108 GLN A N 1
ATOM 919 C CA . GLN A 1 108 ? -17.997 -15.857 2.227 1.00 40.25 108 GLN A CA 1
ATOM 920 C C . GLN A 1 108 ? -17.936 -15.849 3.751 1.00 40.25 108 GLN A C 1
ATOM 922 O O . GLN A 1 108 ? -17.370 -16.752 4.369 1.00 40.25 108 GLN A O 1
ATOM 927 N N . ASN A 1 109 ? -18.462 -14.784 4.358 1.00 38.66 109 ASN A N 1
ATOM 928 C CA . ASN A 1 109 ? -18.636 -14.695 5.797 1.00 38.66 109 ASN A CA 1
ATOM 929 C C . ASN A 1 109 ? -19.615 -15.793 6.235 1.00 38.66 109 ASN A C 1
ATOM 931 O O . ASN A 1 109 ? -20.818 -15.575 6.301 1.00 38.66 109 ASN A O 1
ATOM 935 N N . LYS A 1 110 ? -19.103 -16.971 6.603 1.00 43.16 110 LYS A N 1
ATOM 936 C CA . LYS A 1 110 ? -19.816 -17.922 7.471 1.00 43.16 110 LYS A CA 1
ATOM 937 C C . LYS A 1 110 ? -19.748 -17.436 8.923 1.00 43.16 110 LYS A C 1
ATOM 939 O O . LYS A 1 110 ? -19.273 -18.139 9.810 1.00 43.16 110 LYS A O 1
ATOM 944 N N . ALA A 1 111 ? -20.163 -16.197 9.169 1.00 43.53 111 ALA A N 1
ATOM 945 C CA . ALA A 1 111 ? -20.450 -15.737 10.518 1.00 43.53 111 ALA A CA 1
ATOM 946 C C . ALA A 1 111 ? -21.926 -16.040 10.777 1.00 43.53 111 ALA A C 1
ATOM 948 O O . ALA A 1 111 ? -22.795 -15.219 10.508 1.00 43.53 111 ALA A O 1
ATOM 949 N N . ILE A 1 112 ? -22.204 -17.258 11.247 1.00 39.72 112 ILE A N 1
ATOM 950 C CA . ILE A 1 112 ? -23.493 -17.568 11.862 1.00 39.72 112 ILE A CA 1
ATOM 951 C C . ILE A 1 112 ? -23.568 -16.687 13.114 1.00 39.72 112 ILE A C 1
ATOM 953 O O . ILE A 1 112 ? -22.695 -16.760 13.983 1.00 39.72 112 ILE A O 1
ATOM 957 N N . ASN A 1 113 ? -24.559 -15.797 13.145 1.00 46.28 113 ASN A N 1
ATOM 958 C CA . ASN A 1 113 ? -24.946 -15.029 14.320 1.00 46.28 113 ASN A CA 1
ATOM 959 C C . ASN A 1 113 ? -25.322 -16.004 15.439 1.00 46.28 113 ASN A C 1
ATOM 961 O O . ASN A 1 113 ? -26.447 -16.486 15.496 1.00 46.28 113 ASN A O 1
ATOM 965 N N . GLN A 1 114 ? -24.376 -16.309 16.314 1.00 42.06 114 GLN A N 1
ATOM 966 C CA . GLN A 1 114 ? -24.657 -16.874 17.624 1.00 42.06 114 GLN A CA 1
ATOM 967 C C . GLN A 1 114 ? -23.814 -16.089 18.610 1.00 42.06 114 GLN A C 1
ATOM 969 O O . GLN A 1 114 ? -22.619 -16.328 18.717 1.00 42.06 114 GLN A O 1
ATOM 974 N N . ASN A 1 115 ? -24.438 -15.084 19.210 1.00 36.00 115 ASN A N 1
ATOM 975 C CA . ASN A 1 115 ? -24.099 -14.527 20.512 1.00 36.00 115 ASN A CA 1
ATOM 976 C C . ASN A 1 115 ? -25.425 -13.976 21.055 1.00 36.00 115 ASN A C 1
ATOM 978 O O . ASN A 1 115 ? -25.797 -12.842 20.751 1.00 36.00 115 ASN A O 1
ATOM 982 N N . VAL A 1 116 ? -26.161 -14.860 21.734 1.00 35.97 116 VAL A N 1
ATOM 983 C CA . VAL A 1 116 ? -26.950 -14.491 22.918 1.00 35.97 116 VAL A CA 1
ATOM 984 C C . VAL A 1 116 ? -25.953 -14.220 24.039 1.00 35.97 116 VAL A C 1
ATOM 986 O O . VAL A 1 116 ? -24.929 -14.944 24.062 1.00 35.97 116 VAL A O 1
#

Organism: NCBI:txid1612

Secondary structure (DSSP, 8-state):
-PPPP--------HHHHHHHHHHHHHHHHHHHHHHHHHHHHHHH-TTSPPPPHHHHHHHHHHHHHH-GGGGGS-HHHHHHHHHHHHHHHHHHHHHT--------------------

Sequence (116 aa):
MVLKGIKLRIYPDSYQKELIEYNFGANRFVWNNMLDMMIKRHENNPDLKSLKAFDLNYILTTFKKENIWLKKLKAPVYKFLIKTYLKRIRDSLVKNVNFHDSKVRSFQNKAINQNV

pLDDT: mean 78.77, std 18.02, range [35.97, 96.88]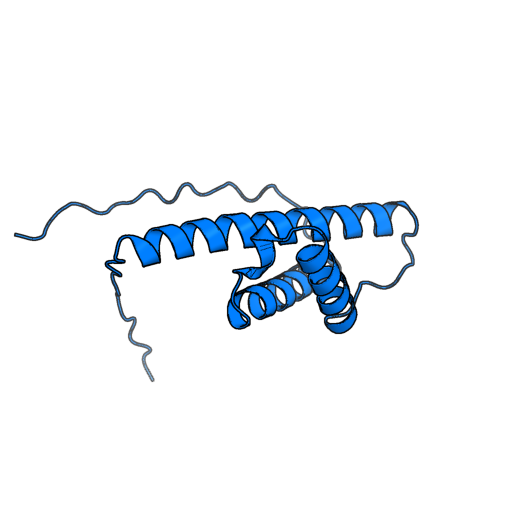

InterPro domains:
  IPR021027 Transposase, putative, helix-turn-helix domain [PF12323] (1-45)

Foldseek 3Di:
DDDDDDDDDDDDDPVVVVVVVLLVVLLVVLLVVVVVVVVVVCVVPVPDDDDDLVVSVVVVVVVCVVDVSSPSDDDVSVSVSSVVSVVVVVCCVVPVDPPDVPPPPPPPPPPDDDDD

Radius of gyration: 18.34 Å; chains: 1; bounding box: 44×43×46 Å